Protein 6FQP (pdb70)

Radius of gyration: 20.59 Å; Cα contacts (8 Å, |Δi|>4): 79; chains: 2; bounding box: 51×32×40 Å

Solvent-accessible surface area: 9894 Å² total; per-residue (Å²): 275,52,129,60,75,113,94,6,37,93,49,0,68,80,32,0,117,141,61,39,144,104,2,140,8,50,136,127,62,62,56,91,5,15,136,84,1,168,15,56,78,122,77,0,30,69,30,3,92,46,4,56,156,159,56,20,29,66,35,20,142,119,64,69,53,101,101,120,241,217,185,163,53,126,59,77,116,71,7,20,76,56,0,106,84,31,0,109,141,62,43,164,103,2,138,8,55,154,106,59,61,60,103,3,18,111,81,1,164,13,58,75,122,79,0,30,69,31,3,89,44,4,56,159,164,45,22,76,101,36,77,87,120

Structure (mmCIF, N/CA/C/O backbone):
data_6FQP
#
_entry.id   6FQP
#
_cell.length_a   50.851
_cell.length_b   67.248
_cell.length_c   102.315
_cell.angle_alpha   90.000
_cell.angle_beta   90.000
_cell.angle_gamma   90.000
#
_symmetry.space_group_name_H-M   'P 21 21 21'
#
loop_
_entity.id
_entity.type
_entity.pdbx_description
1 polymer "DNA (5'-D(P*AP*TP*TP*GP*AP*CP*AP*GP*CP*TP*GP*TP*CP*AP*AP*T)-3')"
2 polymer 'Homeobox protein TGIF1'
3 non-polymer 'CALCIUM ION'
4 water water
#
loop_
_atom_site.group_PDB
_atom_site.id
_atom_site.type_symbol
_atom_site.label_atom_id
_atom_site.label_alt_id
_atom_site.label_comp_id
_atom_site.label_asym_id
_atom_site.label_entity_id
_atom_site.label_seq_id
_atom_site.pdbx_PDB_ins_code
_atom_site.Cartn_x
_atom_site.Cartn_y
_atom_site.Cartn_z
_atom_site.occupancy
_atom_site.B_iso_or_equiv
_atom_site.auth_seq_id
_atom_site.auth_comp_id
_atom_site.auth_asym_id
_atom_site.auth_atom_id
_atom_site.pdbx_PDB_model_num
ATOM 1021 N N . ARG C 2 21 ? -10.859 15.651 -28.128 1.00 89.76 168 ARG A N 1
ATOM 1022 C CA . ARG C 2 21 ? -10.247 15.263 -26.863 1.00 83.42 168 ARG A CA 1
ATOM 1023 C C . ARG C 2 21 ? -8.738 15.517 -26.892 0.54 85.20 168 ARG A C 1
ATOM 1024 O O . ARG C 2 21 ? -8.276 16.548 -26.404 1.00 86.00 168 ARG A O 1
ATOM 1044 N N . GLY C 2 22 ? -7.981 14.583 -27.457 1.00 87.19 169 GLY A N 1
ATOM 1045 C CA . GLY C 2 22 ? -6.539 14.695 -27.543 1.00 78.53 169 GLY A CA 1
ATOM 1046 C C . GLY C 2 22 ? -5.836 13.745 -26.582 1.00 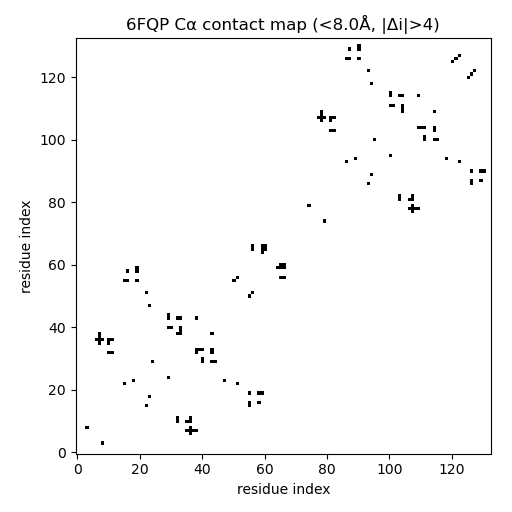72.01 169 GLY A C 1
ATOM 1047 O O . GLY C 2 22 ? -6.438 13.132 -25.697 1.00 71.86 169 GLY A O 1
ATOM 1051 N N . ASN C 2 23 ? -4.529 13.638 -26.773 1.00 67.27 170 ASN A N 1
ATOM 1052 C CA . ASN C 2 23 ? -3.697 12.760 -25.970 1.00 57.42 170 ASN A CA 1
ATOM 1053 C C . ASN C 2 23 ? -2.775 13.565 -25.061 1.00 56.62 170 ASN A C 1
ATOM 1054 O O . ASN C 2 23 ? -2.678 14.792 -25.152 1.00 54.95 170 ASN A O 1
ATOM 1065 N N . LEU C 2 24 ? -2.145 12.854 -24.124 1.00 53.28 171 LEU A N 1
ATOM 1066 C CA . LEU C 2 24 ? -1.297 13.507 -23.140 1.00 53.27 171 LEU A CA 1
ATOM 1067 C C . LEU C 2 24 ? 0.012 13.982 -23.766 1.00 50.13 171 LEU A C 1
ATOM 1068 O O . LEU C 2 24 ? 0.557 13.327 -24.658 1.00 56.16 171 LEU A O 1
ATOM 1084 N N . PRO C 2 25 ? 0.566 15.088 -23.280 1.00 45.97 172 PRO A N 1
ATOM 1085 C CA . PRO C 2 25 ? 1.808 15.598 -23.866 1.00 36.54 172 PRO A CA 1
ATOM 1086 C C . PRO C 2 25 ? 2.894 14.536 -23.871 1.00 43.69 172 PRO A C 1
ATOM 1087 O O . PRO C 2 25 ? 3.051 13.768 -22.919 1.00 48.00 172 PRO A O 1
ATOM 1098 N N . LYS C 2 26 ? 3.667 14.521 -24.952 1.00 49.17 173 LYS A N 1
ATOM 1099 C CA . LYS C 2 26 ? 4.645 13.463 -25.146 1.00 50.62 173 LYS A CA 1
ATOM 1100 C C . LYS C 2 26 ? 5.747 13.527 -24.098 1.00 45.27 173 LYS A C 1
ATOM 1101 O O . LYS C 2 26 ? 6.264 12.486 -23.681 1.00 50.79 173 LYS A O 1
ATOM 1108 N N . GLU C 2 27 ? 6.153 14.725 -23.678 1.00 41.43 174 GLU A N 1
ATOM 1109 C CA . GLU C 2 27 ? 7.146 14.795 -22.608 1.00 48.99 174 GLU A CA 1
ATOM 1110 C C . GLU C 2 27 ? 6.543 14.361 -21.271 1.00 51.79 174 GLU A C 1
ATOM 1111 O O . GLU C 2 27 ? 7.205 13.680 -20.483 1.00 46.69 174 GLU A O 1
ATOM 1118 N N . SER C 2 28 ? 5.276 14.704 -21.012 1.00 46.43 175 SER A N 1
ATOM 1119 C CA . SER C 2 28 ? 4.628 14.212 -19.801 1.00 44.19 175 SER A CA 1
ATOM 1120 C C . SER C 2 28 ? 4.647 12.696 -19.775 1.00 51.09 175 SER A C 1
ATOM 1121 O O . SER C 2 28 ? 4.971 12.073 -18.749 1.00 48.01 175 SER A O 1
ATOM 1129 N N . VAL C 2 29 ? 4.318 12.082 -20.910 1.00 39.89 176 VAL A N 1
ATOM 1130 C CA . VAL C 2 29 ? 4.234 10.635 -20.953 1.00 44.40 176 VAL A CA 1
ATOM 1131 C C . VAL C 2 29 ? 5.628 10.039 -20.932 1.00 44.92 176 VAL A C 1
ATOM 1132 O O . VAL C 2 29 ? 5.829 8.907 -20.466 1.00 45.99 176 VAL A O 1
ATOM 1145 N N . GLN C 2 30 ? 6.622 10.780 -21.413 1.00 41.67 177 GLN A N 1
ATOM 1146 C CA . GLN C 2 30 ? 7.974 10.248 -21.355 1.00 47.21 177 GLN A CA 1
ATOM 1147 C C . GLN C 2 30 ? 8.401 10.051 -19.913 1.00 46.24 177 GLN A C 1
ATOM 1148 O O . GLN C 2 30 ? 9.002 9.025 -19.567 1.00 47.74 177 GLN A O 1
ATOM 1162 N N . ILE C 2 31 ? 8.064 11.018 -19.053 1.00 43.77 178 ILE A N 1
ATOM 1163 C CA . ILE C 2 31 ? 8.454 10.971 -17.645 1.00 42.30 178 ILE A CA 1
ATOM 1164 C C . ILE C 2 31 ? 7.786 9.792 -16.958 1.00 36.70 178 ILE A C 1
ATOM 1165 O O . ILE C 2 31 ? 8.445 8.955 -16.343 1.00 37.70 178 ILE A O 1
ATOM 1181 N N . LEU C 2 32 ? 6.470 9.672 -17.114 1.00 37.03 179 LEU A N 1
ATOM 1182 C CA . LEU C 2 32 ? 5.765 8.553 -16.517 1.00 40.26 179 LEU A CA 1
ATOM 1183 C C . LEU C 2 32 ? 6.347 7.220 -16.977 1.00 41.69 179 LEU A C 1
ATOM 1184 O O . LEU C 2 32 ? 6.522 6.290 -16.168 1.00 34.33 179 LEU A O 1
ATOM 1200 N N . ARG C 2 33 ? 6.636 7.100 -18.276 1.00 40.94 180 ARG A N 1
ATOM 1201 C CA . ARG C 2 33 ? 7.178 5.851 -18.800 1.00 41.06 180 ARG A CA 1
ATOM 1202 C C . ARG C 2 33 ? 8.538 5.545 -18.176 1.00 43.77 180 ARG A C 1
ATOM 1203 O O . ARG C 2 33 ? 8.793 4.416 -17.733 1.00 42.45 180 ARG A O 1
ATOM 1217 N N . ASP C 2 34 ? 9.426 6.551 -18.114 1.00 47.64 181 ASP A N 1
ATOM 1218 C CA . ASP C 2 34 ? 10.743 6.346 -17.506 1.00 45.78 181 ASP A CA 1
ATOM 1219 C C . ASP C 2 34 ? 10.596 5.886 -16.054 1.00 42.47 181 ASP A C 1
ATOM 1220 O O . ASP C 2 34 ? 11.294 4.969 -15.604 1.00 42.57 181 ASP A O 1
ATOM 1229 N N . TRP C 2 35 ? 9.681 6.503 -15.305 1.00 39.42 182 TRP A N 1
ATOM 1230 C CA . TRP C 2 35 ? 9.488 6.115 -13.901 1.00 42.39 182 TRP A CA 1
ATOM 1231 C C . TRP C 2 35 ? 8.998 4.678 -13.802 1.00 36.18 182 TRP A C 1
ATOM 1232 O O . TRP C 2 35 ? 9.446 3.911 -12.945 1.00 32.19 182 TRP A O 1
ATOM 1253 N N . LEU C 2 36 ? 8.073 4.292 -14.684 1.00 37.62 183 LEU A N 1
ATOM 1254 C CA . LEU C 2 36 ? 7.522 2.945 -14.626 1.00 37.59 183 LEU A CA 1
ATOM 1255 C C . LEU C 2 36 ? 8.602 1.907 -14.916 1.00 43.12 183 LEU A C 1
ATOM 1256 O O . LEU C 2 36 ? 8.647 0.843 -14.286 1.00 46.03 183 LEU A O 1
ATOM 1272 N N . TYR C 2 37 ? 9.492 2.191 -15.855 1.00 42.16 184 TYR A N 1
ATOM 1273 C CA . TYR C 2 37 ? 10.564 1.234 -16.111 1.00 54.64 184 TYR A CA 1
ATOM 1274 C C . TYR C 2 37 ? 11.458 1.100 -14.879 1.00 45.92 184 TYR A C 1
ATOM 1275 O O . TYR C 2 37 ? 11.668 -0.005 -14.359 1.00 39.76 184 TYR A O 1
ATOM 1293 N N . GLU C 2 38 ? 11.931 2.233 -14.355 1.00 45.18 185 GLU A N 1
ATOM 1294 C CA . GLU C 2 38 ? 12.865 2.195 -13.236 1.00 47.61 185 GLU A CA 1
ATOM 1295 C C . GLU C 2 38 ? 12.273 1.464 -12.038 1.00 42.13 185 GLU A C 1
ATOM 1296 O O . GLU C 2 38 ? 12.986 0.722 -11.354 1.00 52.29 185 GLU A O 1
ATOM 1308 N N . HIS C 2 39 ? 10.968 1.612 -11.792 1.00 44.18 186 HIS A N 1
ATOM 1309 C CA . HIS C 2 39 ? 10.325 0.970 -10.650 1.00 43.17 186 HIS A CA 1
ATOM 1310 C C . HIS C 2 39 ? 9.453 -0.223 -11.065 1.00 46.28 186 HIS A C 1
ATOM 1311 O O . HIS C 2 39 ? 8.514 -0.585 -10.347 1.00 48.73 186 HIS A O 1
ATOM 1325 N N . ARG C 2 40 ? 9.756 -0.851 -12.200 1.00 42.77 187 ARG A N 1
ATOM 1326 C CA . ARG C 2 40 ? 8.904 -1.895 -12.777 1.00 48.83 187 ARG A CA 1
ATOM 1327 C C . ARG C 2 40 ? 8.660 -3.091 -11.850 1.00 45.04 187 ARG A C 1
ATOM 1328 O O . ARG C 2 40 ? 7.768 -3.901 -12.136 1.00 48.09 187 ARG A O 1
ATOM 1349 N N . TYR C 2 41 ? 9.455 -3.272 -10.798 1.00 51.02 188 TYR A N 1
ATOM 1350 C CA . TYR C 2 41 ? 9.257 -4.380 -9.867 1.00 58.08 188 TYR A CA 1
ATOM 1351 C C . TYR C 2 41 ? 8.461 -3.978 -8.641 1.00 50.55 188 TYR A C 1
ATOM 1352 O O . TYR C 2 41 ? 8.149 -4.835 -7.809 1.00 52.93 188 TYR A O 1
ATOM 1370 N N . ASN C 2 42 ? 8.146 -2.700 -8.505 1.00 47.67 189 ASN A N 1
ATOM 1371 C CA . ASN C 2 42 ? 7.189 -2.236 -7.536 1.00 56.36 189 ASN A CA 1
ATOM 1372 C C . ASN C 2 42 ? 6.575 -0.983 -8.156 1.00 51.17 189 ASN A C 1
ATOM 1373 O O . ASN C 2 42 ? 6.835 0.163 -7.782 1.00 50.75 189 ASN A O 1
ATOM 1384 N N . ALA C 2 43 ? 5.735 -1.209 -9.152 1.00 50.80 190 ALA A N 1
ATOM 1385 C CA . ALA C 2 43 ? 5.267 -0.137 -10.015 1.00 43.62 190 ALA A CA 1
ATOM 1386 C C . ALA C 2 43 ? 4.147 0.663 -9.388 1.00 50.08 190 ALA A C 1
ATOM 1387 O O . ALA C 2 43 ? 3.164 0.975 -10.068 1.00 42.77 190 ALA A O 1
ATOM 1394 N N . TYR C 2 44 ? 4.289 1.013 -8.103 1.00 43.83 191 TYR A N 1
ATOM 1395 C CA . TYR C 2 44 ? 3.245 1.686 -7.341 1.00 42.29 191 TYR A CA 1
ATOM 1396 C C . TYR C 2 44 ? 3.855 2.899 -6.651 1.00 44.29 191 TYR A C 1
ATOM 1397 O O . TYR C 2 44 ? 4.335 2.800 -5.522 1.00 43.70 191 TYR A O 1
ATOM 1415 N N . PRO C 2 45 ? 3.798 4.071 -7.272 1.00 42.72 192 PRO A N 1
ATOM 1416 C CA . PRO C 2 45 ? 4.392 5.243 -6.632 1.00 42.61 192 PRO A CA 1
ATOM 1417 C C . PRO C 2 45 ? 3.608 5.629 -5.388 1.00 42.95 192 PRO A C 1
ATOM 1418 O O . PRO C 2 45 ? 2.375 5.625 -5.387 1.00 41.68 192 PRO A O 1
ATOM 1429 N N . SER C 2 46 ? 4.342 6.024 -4.355 1.00 39.55 193 SER A N 1
ATOM 1430 C CA . SER C 2 46 ? 3.781 6.581 -3.138 1.00 40.42 193 SER A CA 1
ATOM 1431 C C . SER C 2 46 ? 3.108 7.920 -3.415 1.00 43.55 193 SER A C 1
ATOM 1432 O O . SER C 2 46 ? 3.339 8.558 -4.453 1.00 44.35 193 SER A O 1
ATOM 1440 N N . GLU C 2 47 ? 2.309 8.378 -2.438 1.00 38.62 194 GLU A N 1
ATOM 1441 C CA . GLU C 2 47 ? 1.635 9.671 -2.571 1.00 36.99 194 GLU A CA 1
ATOM 1442 C C . GLU C 2 47 ? 2.609 10.763 -2.952 1.00 35.54 194 GLU A C 1
ATOM 1443 O O . GLU C 2 47 ? 2.308 11.602 -3.808 1.00 36.73 194 GLU A O 1
ATOM 1455 N N . GLN C 2 48 ? 3.804 10.751 -2.360 1.00 40.84 195 GLN A N 1
ATOM 1456 C CA . GLN C 2 48 ? 4.750 11.831 -2.617 1.00 40.37 195 GLN A CA 1
ATOM 1457 C C . GLN C 2 48 ? 5.359 11.698 -3.982 1.00 40.89 195 GLN A C 1
ATOM 1458 O O . GLN C 2 48 ? 5.683 12.708 -4.627 1.00 38.66 195 GLN A O 1
ATOM 1472 N N . GLU C 2 49 ? 5.560 10.465 -4.426 1.00 41.36 196 GLU A N 1
ATOM 1473 C CA . GLU C 2 49 ? 6.066 10.271 -5.770 1.00 42.09 196 GLU A CA 1
ATOM 1474 C C . GLU C 2 49 ? 5.000 10.680 -6.783 1.00 42.17 196 GLU A C 1
ATOM 1475 O O . GLU C 2 49 ? 5.252 11.523 -7.649 1.00 39.07 196 GLU A O 1
ATOM 1487 N N . LYS C 2 50 ? 3.762 10.216 -6.602 1.00 36.11 197 LYS A N 1
ATOM 1488 C CA . LYS C 2 50 ? 2.690 10.693 -7.475 1.00 42.31 197 LYS A CA 1
ATOM 1489 C C . LYS C 2 50 ? 2.636 12.213 -7.495 1.00 41.39 197 LYS A C 1
ATOM 1490 O O . LYS C 2 50 ? 2.324 12.826 -8.521 1.00 46.20 197 LYS A O 1
ATOM 1509 N N . ALA C 2 51 ? 2.898 12.843 -6.365 1.00 32.07 198 ALA A N 1
ATOM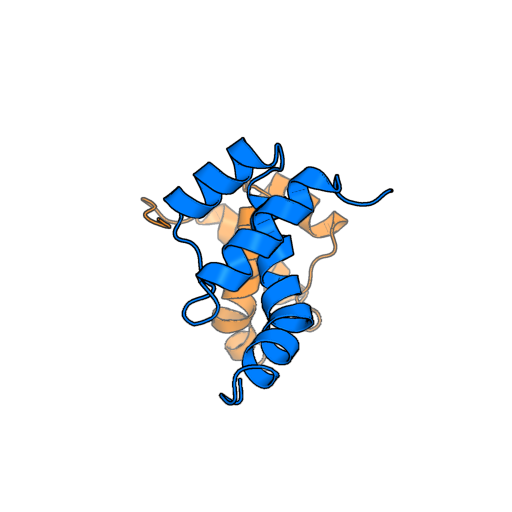 1510 C CA . ALA C 2 51 ? 2.837 14.301 -6.329 1.00 40.60 198 ALA A CA 1
ATOM 1511 C C . ALA C 2 51 ? 3.968 14.907 -7.138 1.00 33.92 198 ALA A C 1
ATOM 1512 O O . ALA C 2 51 ? 3.793 15.928 -7.811 1.00 32.58 198 ALA A O 1
ATOM 1519 N N . LEU C 2 52 ? 5.148 14.314 -7.047 1.00 31.12 199 LEU A N 1
ATOM 1520 C CA . LEU C 2 52 ? 6.277 14.801 -7.829 1.00 39.97 199 LEU A CA 1
ATOM 1521 C C . LEU C 2 52 ? 6.022 14.602 -9.318 1.00 41.66 199 LEU A C 1
ATOM 1522 O O . LEU C 2 52 ? 6.350 15.460 -10.151 1.00 34.82 199 LEU A O 1
ATOM 1538 N N . LEU C 2 53 ? 5.436 13.463 -9.663 1.00 33.12 200 LEU A N 1
ATOM 1539 C CA . LEU C 2 53 ? 5.139 13.173 -11.043 1.00 41.26 200 LEU A CA 1
ATOM 1540 C C . LEU C 2 53 ? 4.099 14.140 -11.588 1.00 42.18 200 LEU A C 1
ATOM 1541 O O . LEU C 2 53 ? 4.232 14.639 -12.720 1.00 40.88 200 LEU A O 1
ATOM 1557 N N . SER C 2 54 ? 3.048 14.403 -10.811 1.00 33.13 201 SER A N 1
ATOM 1558 C CA . SER C 2 54 ? 2.058 15.393 -11.228 1.00 35.73 201 SER A CA 1
ATOM 1559 C C . SER C 2 54 ? 2.725 16.704 -11.553 1.00 40.47 201 SER A C 1
ATOM 1560 O O . SER C 2 54 ? 2.494 17.291 -12.611 1.00 44.11 201 SER A O 1
ATOM 1568 N N . GLN C 2 55 ? 3.559 17.180 -10.636 1.00 39.99 202 GLN A N 1
ATOM 1569 C CA . GLN C 2 55 ? 4.201 18.466 -10.837 1.00 41.57 202 GLN A CA 1
ATOM 1570 C C . GLN C 2 55 ? 5.174 18.394 -11.989 1.00 41.89 202 GLN A C 1
ATOM 1571 O O . GLN C 2 55 ? 5.208 19.288 -12.841 1.00 46.60 202 GLN A O 1
ATOM 1585 N N . GLN C 2 56 ? 5.919 17.302 -12.086 1.00 39.26 203 GLN A N 1
ATOM 1586 C CA . GLN C 2 56 ? 6.862 17.211 -13.189 1.00 45.46 203 GLN A CA 1
ATOM 1587 C C . GLN C 2 56 ? 6.128 17.139 -14.515 1.00 44.19 203 GLN A C 1
ATOM 1588 O O . GLN C 2 56 ? 6.502 17.833 -15.457 1.00 46.89 203 GLN A O 1
ATOM 1602 N N . THR C 2 57 ? 5.058 16.344 -14.603 1.00 39.50 204 THR A N 1
ATOM 1603 C CA . THR C 2 57 ? 4.394 16.139 -15.891 1.00 45.02 204 THR A CA 1
ATOM 1604 C C . THR C 2 57 ? 3.365 17.220 -16.224 1.00 46.80 204 THR A C 1
ATOM 1605 O O . THR C 2 57 ? 2.809 17.193 -17.315 1.00 38.47 204 THR A O 1
ATOM 1616 N N . HIS C 2 58 ? 3.081 18.156 -15.313 1.00 46.07 205 HIS A N 1
ATOM 1617 C CA . HIS C 2 58 ? 2.000 19.129 -15.482 1.00 42.81 205 HIS A CA 1
ATOM 1618 C C . HIS C 2 58 ? 0.637 18.460 -15.648 1.00 45.93 205 HIS A C 1
ATOM 1619 O O . HIS C 2 58 ? -0.281 19.054 -16.214 1.00 46.74 205 HIS A O 1
ATOM 1633 N N . LEU C 2 59 ? 0.467 17.248 -15.135 1.00 46.50 206 LEU A N 1
ATOM 1634 C CA . LEU C 2 59 ? -0.826 16.565 -15.124 1.00 48.95 206 LEU A CA 1
ATOM 1635 C C . LEU C 2 59 ? -1.414 16.615 -13.720 1.00 42.91 206 LEU A C 1
ATOM 1636 O O . LEU C 2 59 ? -0.690 16.788 -12.744 1.00 37.90 206 LEU A O 1
ATOM 1652 N N . SER C 2 60 ? 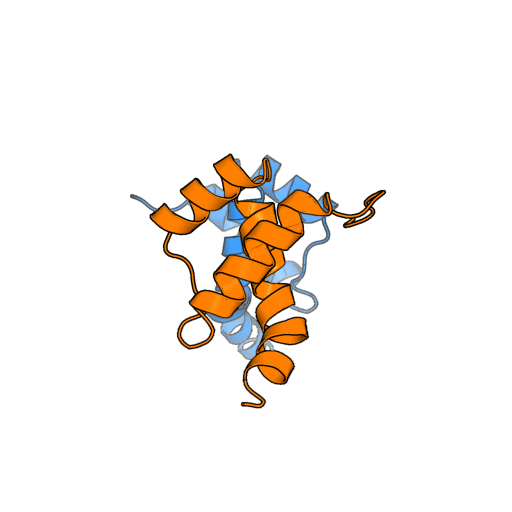-2.734 16.433 -13.626 1.00 42.19 207 SER A N 1
ATOM 1653 C CA . SER C 2 60 ? -3.370 16.294 -12.326 1.00 40.32 207 SER A CA 1
ATOM 1654 C C . SER C 2 60 ? -3.029 14.954 -11.691 1.00 41.62 207 SER A C 1
ATOM 1655 O O . SER C 2 60 ? -2.654 13.980 -12.359 1.00 40.42 207 SER A O 1
ATOM 1663 N N . THR C 2 61 ? -3.217 14.900 -10.378 1.00 36.53 208 THR A N 1
ATOM 1664 C CA . THR C 2 61 ? -3.063 13.633 -9.683 1.00 39.01 208 THR A CA 1
ATOM 1665 C C . THR C 2 61 ? -3.940 12.560 -10.312 1.00 37.04 208 THR A C 1
ATOM 1666 O O . THR C 2 61 ? -3.496 11.416 -10.501 1.00 35.43 208 THR A O 1
ATOM 1677 N N . LEU C 2 62 ? -5.200 12.894 -10.624 1.00 40.09 209 LEU A N 1
ATOM 1678 C CA . LEU C 2 62 ? -6.102 11.865 -11.130 1.00 37.64 209 LEU A CA 1
ATOM 1679 C C . LEU C 2 62 ? -5.559 11.338 -12.439 1.00 37.21 209 LEU A C 1
ATOM 1680 O O . LEU C 2 62 ? -5.578 10.127 -12.700 1.00 36.57 209 LEU A O 1
ATOM 1696 N N . GLN C 2 63 ? -5.039 12.245 -13.263 1.00 37.51 210 GLN A N 1
ATOM 1697 C CA . GLN C 2 63 ? -4.445 11.852 -14.536 1.00 45.51 210 GLN A CA 1
ATOM 1698 C C . GLN C 2 63 ? -3.275 10.913 -14.323 1.00 42.26 210 GLN A C 1
ATOM 1699 O O . GLN C 2 63 ? -3.177 9.860 -14.971 1.00 37.34 210 GLN A O 1
ATOM 1713 N N . VAL C 2 64 ? -2.405 11.249 -13.373 1.00 42.74 211 VAL A N 1
ATOM 1714 C CA . VAL C 2 64 ? -1.272 10.382 -13.082 1.00 38.63 211 VAL A CA 1
ATOM 1715 C C . VAL C 2 64 ? -1.763 9.025 -12.584 1.00 39.18 211 VAL A C 1
ATOM 1716 O O . VAL C 2 64 ? -1.304 7.972 -13.045 1.00 36.76 211 VAL A O 1
ATOM 1729 N N . CYS C 2 65 ? -2.702 9.023 -11.629 1.00 37.71 212 CYS A N 1
ATOM 1730 C CA . CYS C 2 65 ? -3.257 7.751 -11.185 1.00 39.08 212 CYS A CA 1
ATOM 1731 C C . CYS C 2 65 ? -3.809 6.959 -12.368 1.00 36.37 212 CYS A C 1
ATOM 1732 O O . CYS C 2 65 ? -3.440 5.797 -12.592 1.00 35.73 212 CYS A O 1
ATOM 1740 N N . ASN C 2 66 ? -4.652 7.583 -13.180 1.00 34.36 213 ASN A N 1
ATOM 1741 C CA . ASN C 2 66 ? -5.254 6.820 -14.260 1.00 40.64 213 ASN A CA 1
ATOM 1742 C C . ASN C 2 66 ? -4.185 6.258 -15.189 1.00 31.15 213 ASN A C 1
ATOM 1743 O O . ASN C 2 66 ? -4.274 5.107 -15.650 1.00 33.07 213 ASN A O 1
ATOM 1754 N N . TRP C 2 67 ? -3.151 7.039 -15.468 1.00 27.93 214 TRP A N 1
ATOM 1755 C CA . TRP C 2 67 ? -2.121 6.519 -16.355 1.00 33.06 214 TRP A CA 1
ATOM 1756 C C . TRP C 2 67 ? -1.492 5.271 -15.767 1.00 37.56 214 TRP A C 1
ATOM 1757 O O . TRP C 2 67 ? -1.160 4.332 -16.498 1.00 38.29 214 TRP A O 1
ATOM 1778 N N . PHE C 2 68 ? -1.319 5.233 -14.444 1.00 41.32 215 PHE A N 1
ATOM 1779 C CA . PHE C 2 68 ? -0.649 4.085 -13.848 1.00 41.95 215 PHE A CA 1
ATOM 1780 C C . PHE C 2 68 ? -1.573 2.888 -13.816 1.00 41.66 215 PHE A C 1
ATOM 1781 O O . PHE C 2 68 ? -1.134 1.756 -14.052 1.00 41.61 215 PHE A O 1
ATOM 1798 N N . ILE C 2 69 ? -2.863 3.119 -13.558 1.00 32.69 216 ILE A N 1
ATOM 1799 C CA . ILE C 2 69 ? -3.806 2.008 -13.603 1.00 40.01 216 ILE A CA 1
ATOM 1800 C C . ILE C 2 69 ? -3.854 1.393 -15.003 1.00 40.94 216 ILE A C 1
ATOM 1801 O O . ILE C 2 69 ? -3.943 0.167 -15.144 1.00 40.01 216 ILE A O 1
ATOM 1817 N N . ASN C 2 70 ? -3.798 2.226 -16.058 1.00 34.47 217 ASN A N 1
ATOM 1818 C CA . ASN C 2 70 ? -3.775 1.701 -17.440 1.00 44.40 217 ASN A CA 1
ATOM 1819 C C . ASN C 2 70 ? -2.431 1.053 -17.774 1.00 42.04 217 ASN A C 1
ATOM 1820 O O . ASN C 2 70 ? -2.381 -0.023 -18.385 1.00 38.26 217 ASN A O 1
ATOM 1831 N N . ALA C 2 71 ? -1.331 1.712 -17.397 1.00 41.51 218 ALA A N 1
ATOM 1832 C CA . ALA C 2 71 ? -0.008 1.275 -17.818 1.00 40.67 218 ALA A CA 1
ATOM 1833 C C . ALA C 2 71 ? 0.420 0.003 -17.103 1.00 43.01 218 ALA A C 1
ATOM 1834 O O . ALA C 2 71 ? 1.173 -0.794 -17.673 1.00 44.60 218 ALA A O 1
ATOM 1841 N N . ARG C 2 72 ? -0.015 -0.203 -15.856 1.00 37.44 219 ARG A N 1
ATOM 1842 C CA . ARG C 2 72 ? 0.268 -1.482 -15.215 1.00 44.28 219 ARG A CA 1
ATOM 1843 C C . ARG C 2 72 ? -0.390 -2.615 -15.981 1.00 42.02 219 ARG A C 1
ATOM 1844 O O . ARG C 2 72 ? 0.121 -3.739 -15.988 1.00 46.42 219 ARG A O 1
ATOM 1865 N N . ARG C 2 73 ? -1.511 -2.342 -16.648 1.00 49.39 220 ARG A N 1
ATOM 1866 C CA . ARG C 2 73 ? -2.153 -3.368 -17.475 1.00 47.00 220 ARG A CA 1
ATOM 1867 C C . ARG C 2 73 ? -1.559 -3.449 -18.890 1.00 41.56 220 ARG A C 1
ATOM 1868 O O . ARG C 2 73 ? -1.435 -4.546 -19.444 1.00 39.50 220 ARG A O 1
ATOM 1889 N N . ARG C 2 74 ? -1.176 -2.314 -19.488 1.00 42.64 221 ARG A N 1
ATOM 1890 C CA . ARG C 2 74 ? -0.905 -2.243 -20.924 1.00 44.43 221 ARG A CA 1
ATOM 1891 C C . ARG C 2 74 ? 0.568 -2.179 -21.288 1.00 51.27 221 ARG A C 1
ATOM 1892 O O . ARG C 2 74 ? 0.937 -2.535 -22.414 1.00 60.70 221 ARG A O 1
ATOM 1913 N N . LEU C 2 75 ? 1.410 -1.681 -20.407 1.00 54.63 222 LEU A N 1
ATOM 1914 C CA . LEU C 2 75 ? 2.831 -1.560 -20.695 1.00 48.64 222 LEU A CA 1
ATOM 1915 C C . LEU C 2 75 ? 3.676 -2.485 -19.842 1.00 49.27 222 LEU A C 1
ATOM 1916 O O . LEU C 2 75 ? 4.657 -3.052 -20.314 1.00 59.12 222 LEU A O 1
ATOM 1932 N N . LEU C 2 76 ? 3.294 -2.666 -18.601 1.00 48.18 223 LEU A N 1
ATOM 1933 C CA . LEU C 2 76 ? 4.204 -3.294 -17.652 1.00 60.24 223 LEU A CA 1
ATOM 1934 C C . LEU C 2 76 ? 4.562 -4.726 -18.016 1.00 57.91 223 LEU A C 1
ATOM 1935 O O . LEU C 2 76 ? 5.756 -5.061 -17.971 1.00 60.60 223 LEU A O 1
ATOM 1951 N N . PRO C 2 77 ? 3.617 -5.631 -18.315 1.00 51.94 224 PRO A N 1
ATOM 1952 C CA . PRO C 2 77 ? 4.024 -7.014 -18.605 1.00 55.01 224 PRO A CA 1
ATOM 1953 C C . PRO C 2 77 ? 5.047 -7.073 -19.738 1.00 63.56 224 PRO A C 1
ATOM 1954 O O . PRO C 2 77 ? 6.153 -7.594 -19.543 1.00 61.91 224 PRO A O 1
ATOM 1965 N N . ASP C 2 78 ? 4.722 -6.513 -20.911 1.00 59.01 225 ASP A N 1
ATOM 1966 C CA . ASP C 2 78 ? 5.703 -6.484 -21.997 1.00 62.82 225 ASP A CA 1
ATOM 1967 C C . ASP C 2 78 ? 7.076 -6.043 -21.499 1.00 69.32 225 ASP A C 1
ATOM 1968 O O . ASP C 2 78 ? 8.095 -6.477 -22.049 1.00 79.22 225 ASP A O 1
ATOM 1975 N N . MET C 2 79 ? 7.125 -5.170 -20.481 1.00 63.64 226 MET A N 1
ATOM 1976 C CA . MET C 2 79 ? 8.400 -4.763 -19.887 1.00 56.77 226 MET A CA 1
ATOM 1977 C C . MET C 2 79 ? 9.024 -5.893 -19.075 1.00 62.94 226 MET A C 1
ATOM 1978 O O . MET C 2 79 ? 10.223 -6.166 -19.193 1.00 62.64 226 MET A O 1
ATOM 1992 N N . LEU C 2 80 ? 8.234 -6.515 -18.186 1.00 67.46 227 LEU A N 1
ATOM 1993 C CA . LEU C 2 80 ? 8.730 -7.601 -17.340 1.00 64.32 227 LEU A CA 1
ATOM 1994 C C . LEU C 2 80 ? 8.937 -8.910 -18.087 1.00 73.04 227 LEU A C 1
ATOM 1995 O O . LEU C 2 80 ? 9.696 -9.761 -17.605 1.00 76.10 227 LEU A O 1
ATOM 2011 N N . ARG C 2 81 ? 8.316 -9.083 -19.258 1.00 67.24 228 ARG A N 1
ATOM 2012 C CA . ARG C 2 81 ? 8.600 -10.258 -20.060 1.00 63.43 228 ARG A CA 1
ATOM 2013 C C . ARG C 2 81 ? 9.985 -10.137 -20.652 1.00 70.60 228 ARG A C 1
ATOM 2014 O O . ARG C 2 81 ? 10.822 -11.042 -20.505 1.00 64.31 228 ARG A O 1
ATOM 2035 N N . LYS C 2 82 ? 10.263 -8.980 -21.260 1.00 72.49 229 LYS A N 1
ATOM 2036 C CA . LYS C 2 82 ? 11.571 -8.684 -21.823 1.00 71.75 229 LYS A CA 1
ATOM 2037 C C . LYS C 2 82 ? 12.651 -8.919 -20.766 1.00 75.29 229 LYS A C 1
ATOM 2038 O O . LYS C 2 82 ? 13.839 -9.000 -21.097 1.00 81.38 229 LYS A O 1
ATOM 2045 N N . ASP C 2 83 ? 12.232 -9.053 -19.497 0.63 73.07 230 ASP A N 1
ATOM 2046 C CA . ASP C 2 83 ? 13.102 -9.206 -18.338 0.60 72.98 230 ASP A CA 1
ATOM 2047 C C . ASP C 2 83 ? 13.249 -10.634 -17.825 1.00 76.55 230 ASP A C 1
ATOM 2048 O O . ASP C 2 83 ? 14.145 -10.887 -17.010 0.55 71.28 230 ASP A O 1
ATOM 2057 N N . GLY C 2 84 ? 12.366 -11.551 -18.217 1.00 83.43 231 GLY A N 1
ATOM 2058 C CA . GLY C 2 84 ? 12.397 -12.912 -17.706 1.00 80.88 231 GLY A CA 1
ATOM 2059 C C . GLY C 2 84 ? 11.294 -13.224 -16.708 1.00 89.14 231 GLY A C 1
ATOM 2060 O O . GLY C 2 84 ? 10.705 -14.312 -16.740 1.00 85.22 231 GLY A O 1
ATOM 2064 N N . LYS C 2 85 ? 11.015 -12.289 -15.801 1.00 96.97 232 LYS A N 1
ATOM 2065 C CA . LYS C 2 85 ? 9.950 -12.488 -14.824 1.00 97.30 232 LYS A CA 1
ATOM 2066 C C . LYS C 2 85 ? 8.583 -12.444 -15.514 1.00 99.24 232 LYS A C 1
ATOM 2067 O O . LYS C 2 85 ? 8.387 -11.751 -16.519 1.00 88.24 232 LYS A O 1
ATOM 2071 N N . ASP C 2 86 ? 7.637 -13.213 -14.980 1.00 88.35 233 ASP A N 1
ATOM 2072 C CA . ASP C 2 86 ? 6.322 -13.373 -15.602 1.00 86.69 233 ASP A CA 1
ATOM 2073 C C . ASP C 2 86 ? 5.236 -12.839 -14.676 1.00 86.56 233 ASP A C 1
ATOM 2074 O O . ASP C 2 86 ? 4.771 -13.562 -13.775 1.00 82.91 233 ASP A O 1
ATOM 2078 N N . PRO C 2 87 ? 4.780 -11.586 -14.872 1.00 83.84 234 PRO A N 1
ATOM 2079 C CA . PRO C 2 87 ? 3.770 -10.723 -14.243 1.00 75.61 234 PRO A CA 1
ATOM 2080 C C . PRO C 2 87 ? 2.702 -11.473 -13.434 1.00 79.54 234 PRO A C 1
ATOM 2081 O O . PRO C 2 87 ? 2.540 -11.201 -12.226 1.00 86.64 234 PRO A O 1
ATOM 2084 N N . LYS D 2 17 ? -4.572 9.065 5.619 0.75 80.56 164 LYS B N 1
ATOM 2085 C CA . LYS D 2 17 ? -5.691 9.055 4.680 0.75 95.38 164 LYS B CA 1
ATOM 2086 C C . LYS D 2 17 ? -6.947 8.427 5.297 0.75 85.75 164 LYS B C 1
ATOM 2087 O O . LYS D 2 17 ? -6.868 7.718 6.308 0.75 82.33 164 LYS B O 1
ATOM 2090 N N . ARG D 2 18 ? -8.089 8.690 4.645 1.00 81.13 165 ARG B N 1
ATOM 2091 C CA . ARG D 2 18 ? -9.449 8.314 5.060 1.00 70.30 165 ARG B CA 1
ATOM 2092 C C . ARG D 2 18 ? -9.692 8.332 6.573 0.40 77.09 165 ARG B C 1
ATOM 2093 O O . ARG D 2 18 ? -10.394 7.455 7.108 1.00 70.46 165 ARG B O 1
ATOM 2114 N N . ARG D 2 19 ? -9.202 9.385 7.234 1.00 83.26 166 ARG B N 1
ATOM 2115 C CA . ARG D 2 19 ? -9.208 9.518 8.699 1.00 71.68 166 ARG B CA 1
ATOM 2116 C C . ARG D 2 19 ? -10.238 10.563 9.133 0.50 74.64 166 ARG B C 1
ATOM 2117 O O . ARG D 2 19 ? -9.910 11.617 9.686 1.00 78.68 166 ARG B O 1
ATOM 2138 N N . ARG D 2 20 ? -11.508 10.249 8.916 1.00 69.73 167 ARG B N 1
ATOM 2139 C CA . ARG D 2 20 ? -12.586 11.206 9.172 1.00 77.57 167 ARG B CA 1
ATOM 2140 C C . ARG D 2 20 ? -12.801 11.423 10.679 1.00 77.83 167 ARG B C 1
ATOM 2141 O O . ARG D 2 20 ? -12.071 10.907 11.532 1.00 83.84 167 ARG B O 1
ATOM 2162 N N . ARG D 2 21 ? -13.838 12.206 11.001 1.00 67.77 168 ARG B N 1
ATOM 2163 C CA . ARG D 2 21 ? -14.426 12.275 12.336 1.00 60.51 168 ARG B CA 1
ATOM 2164 C C . ARG D 2 21 ? -15.934 12.440 12.156 1.00 62.24 168 ARG B C 1
ATOM 2165 O O . ARG D 2 21 ? -16.403 13.469 11.646 1.00 50.58 168 ARG B O 1
ATOM 2175 N N . GLY D 2 22 ? -16.691 11.423 12.543 1.00 58.66 169 GLY B N 1
ATOM 2176 C CA . GLY D 2 22 ? -18.138 11.476 12.513 1.00 52.67 169 GLY B CA 1
ATOM 2177 C C . GLY D 2 22 ? -18.742 10.605 11.420 1.00 52.97 169 GLY B C 1
ATOM 2178 O O . GLY D 2 22 ? -18.071 10.128 10.507 1.00 62.90 169 GLY B O 1
ATOM 2182 N N . ASN D 2 23 ? -20.046 10.400 11.554 1.00 49.78 170 ASN B N 1
ATOM 2183 C CA . ASN D 2 23 ? -20.848 9.613 10.639 1.00 45.55 170 ASN B CA 1
ATOM 2184 C C . ASN D 2 23 ? -21.829 10.533 9.926 1.00 48.99 170 ASN B C 1
ATOM 2185 O O . ASN D 2 23 ? -22.037 11.679 10.330 1.00 39.19 170 ASN B O 1
ATOM 2196 N N . LEU D 2 24 ? -22.432 10.032 8.849 1.00 41.08 171 LEU B N 1
ATOM 2197 C CA . LEU D 2 24 ? -23.261 10.909 8.056 1.00 42.70 171 LEU B CA 1
ATOM 2198 C C . LEU D 2 24 ? -24.544 11.163 8.826 1.00 42.37 171 LEU B C 1
ATOM 2199 O O . LEU D 2 24 ? -24.972 10.312 9.612 1.00 46.53 171 LEU B O 1
ATOM 2215 N N . PRO D 2 25 ? -25.153 12.330 8.651 1.00 44.14 172 PRO B N 1
ATOM 2216 C CA . PRO D 2 25 ? -26.402 12.638 9.374 1.00 38.88 172 PRO B CA 1
ATOM 2217 C C . PRO D 2 25 ? -27.450 11.553 9.195 1.00 41.98 172 PRO B C 1
ATOM 2218 O O . PRO D 2 25 ? -27.585 10.960 8.119 1.00 38.88 172 PRO B O 1
ATOM 2229 N N . LYS D 2 26 ? -28.210 11.309 10.268 1.00 45.25 173 LYS B N 1
ATOM 2230 C CA . LYS D 2 26 ? -29.187 10.227 10.265 1.00 42.21 173 LYS B CA 1
ATOM 2231 C C . LYS D 2 26 ? -30.253 10.463 9.214 1.00 38.89 173 LYS B C 1
ATOM 2232 O O . LYS D 2 26 ? -30.735 9.508 8.604 1.00 34.55 173 LYS B O 1
ATOM 2239 N N . GLU D 2 27 ? -30.649 11.727 9.010 1.00 38.36 174 GLU B N 1
ATOM 2240 C CA . GLU D 2 27 ? -31.631 12.056 7.984 1.00 38.47 174 GLU B CA 1
ATOM 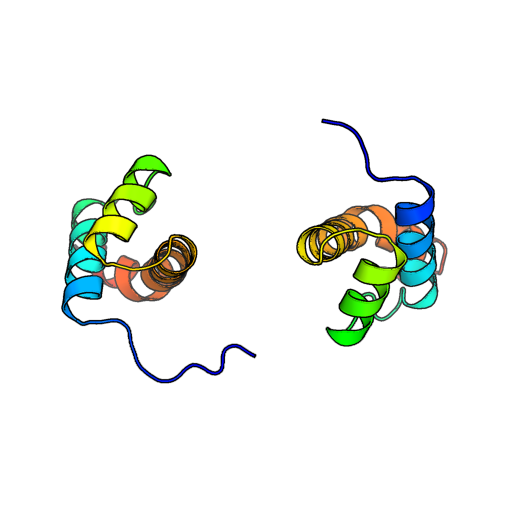2241 C C . GLU D 2 27 ? -31.054 11.878 6.587 1.00 43.81 174 GLU B C 1
ATOM 2242 O O . GLU D 2 27 ? -31.775 11.477 5.669 1.00 38.21 174 GLU B O 1
ATOM 2246 N N . SER D 2 28 ? -29.768 12.197 6.390 1.00 39.98 175 SER B N 1
ATOM 2247 C CA . SER D 2 28 ? -29.163 11.956 5.084 1.00 40.24 175 SER B CA 1
ATOM 2248 C C . SER D 2 28 ? -29.188 10.480 4.748 1.00 43.75 175 SER B C 1
ATOM 2249 O O . SER D 2 28 ? -29.495 10.088 3.607 1.00 47.29 175 SER B O 1
ATOM 2257 N N . VAL D 2 29 ? -28.876 9.643 5.733 1.00 37.58 176 VAL B N 1
ATOM 2258 C CA . VAL D 2 29 ? -28.808 8.205 5.490 1.00 45.53 176 VAL B CA 1
ATOM 2259 C C . VAL D 2 29 ? -30.205 7.614 5.358 1.00 43.39 176 VAL B C 1
ATOM 2260 O O . VAL D 2 29 ? -30.410 6.647 4.611 1.00 42.18 176 VAL B O 1
ATOM 2273 N N . GLN D 2 30 ? -31.198 8.182 6.051 1.00 39.29 177 GLN B N 1
ATOM 2274 C CA . GLN D 2 30 ? -32.554 7.655 5.906 1.00 47.82 177 GLN B CA 1
ATOM 2275 C C . GLN D 2 30 ? -33.034 7.837 4.470 1.00 45.37 177 GLN B C 1
ATOM 2276 O O . GLN D 2 30 ? -33.742 6.984 3.914 1.00 43.45 177 GLN B O 1
ATOM 2286 N N . ILE D 2 31 ? -32.661 8.953 3.859 1.00 39.37 178 ILE B N 1
ATOM 2287 C CA . ILE D 2 31 ? -33.006 9.187 2.470 1.00 43.74 178 ILE B CA 1
ATOM 2288 C C . ILE D 2 31 ? -32.326 8.158 1.581 1.00 39.04 178 ILE B C 1
ATOM 2289 O O . ILE D 2 31 ? -32.963 7.536 0.733 1.00 40.32 178 ILE B O 1
ATOM 2305 N N . LEU D 2 32 ? -31.017 7.977 1.748 1.00 37.11 179 LEU B N 1
ATOM 2306 C CA . LEU D 2 32 ? -30.280 7.016 0.920 1.00 40.22 179 LEU B CA 1
ATOM 2307 C C . LEU D 2 32 ? -30.849 5.613 1.079 1.00 38.73 179 LEU B C 1
ATOM 2308 O O . LEU D 2 32 ? -31.076 4.889 0.094 1.00 37.01 179 LEU B O 1
ATOM 2324 N N . ARG D 2 33 ? -31.122 5.235 2.313 1.00 37.41 180 ARG B N 1
ATOM 2325 C CA . ARG D 2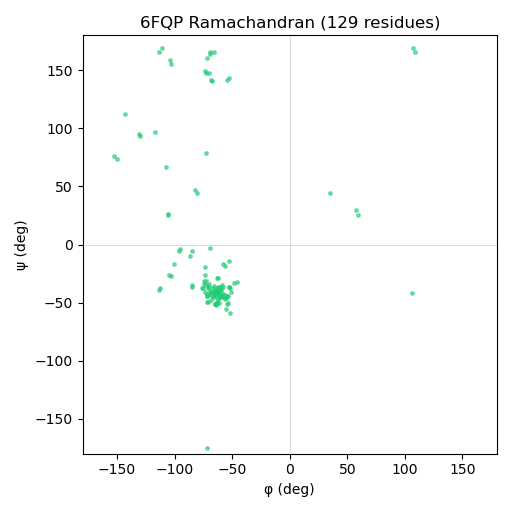 33 ? -31.670 3.922 2.607 1.00 44.65 180 ARG B CA 1
ATOM 2326 C C . ARG D 2 33 ? -33.066 3.766 1.985 1.00 43.31 180 ARG B C 1
ATOM 2327 O O . ARG D 2 33 ? -33.402 2.707 1.428 1.00 38.66 180 ARG B O 1
ATOM 2348 N N . ASP D 2 34 ? -33.908 4.804 2.076 1.00 39.54 181 ASP B N 1
ATOM 2349 C CA . ASP D 2 34 ? -35.227 4.697 1.455 1.00 38.44 181 ASP B CA 1
ATOM 2350 C C . ASP D 2 34 ? -35.086 4.484 -0.037 1.00 42.54 181 ASP B C 1
ATOM 2351 O O . ASP D 2 34 ? -35.734 3.609 -0.615 1.00 38.53 181 ASP B O 1
ATOM 2360 N N . TRP D 2 35 ? -34.205 5.259 -0.679 1.00 39.07 182 TRP B N 1
ATOM 2361 C CA . TRP D 2 35 ? -34.051 5.147 -2.118 1.00 38.67 182 TRP B CA 1
ATOM 2362 C C . TRP D 2 35 ? -33.524 3.775 -2.478 1.00 41.26 182 TRP B C 1
ATOM 2363 O O . TRP D 2 35 ? -33.957 3.171 -3.470 1.00 38.14 182 TRP B O 1
ATOM 2384 N N . LEU D 2 36 ? -32.574 3.275 -1.677 1.00 44.71 183 LEU B N 1
ATOM 2385 C CA . LEU D 2 36 ? -31.983 1.967 -1.941 1.00 44.52 183 LEU B CA 1
ATOM 2386 C C . LEU D 2 36 ? -33.037 0.886 -1.821 1.00 41.48 183 LEU B C 1
ATOM 2387 O O . LEU D 2 36 ? -33.098 -0.041 -2.641 1.00 40.07 183 LEU B O 1
ATOM 2403 N N . TYR D 2 37 ? -33.897 1.012 -0.815 1.00 41.21 184 TYR B N 1
ATOM 2404 C CA . TYR D 2 37 ? -34.964 0.040 -0.638 1.00 50.77 184 TYR B CA 1
ATOM 2405 C C . TYR D 2 37 ? -35.936 0.094 -1.811 1.00 45.33 184 TYR B C 1
ATOM 2406 O O . TYR D 2 37 ? -36.208 -0.924 -2.453 1.00 52.33 184 TYR B O 1
ATOM 2424 N N . GLU D 2 38 ? -36.420 1.288 -2.150 1.00 41.96 185 GLU B N 1
ATOM 2425 C CA . GLU D 2 38 ? -37.345 1.404 -3.275 1.00 45.02 185 GLU B CA 1
ATOM 2426 C C . GLU D 2 38 ? -36.736 0.897 -4.578 1.00 46.12 185 GLU B C 1
ATOM 2427 O O . GLU D 2 38 ? -37.448 0.335 -5.417 1.00 44.95 185 GLU B O 1
ATOM 2439 N N . HIS D 2 39 ? -35.439 1.091 -4.788 1.00 45.57 186 HIS B N 1
ATOM 2440 C CA . HIS D 2 39 ? -34.819 0.668 -6.031 1.00 40.67 186 HIS B CA 1
ATOM 2441 C C . HIS D 2 39 ? -33.963 -0.577 -5.835 1.00 41.77 186 HIS B C 1
ATOM 2442 O O . HIS D 2 39 ? -33.040 -0.835 -6.618 1.00 43.19 186 HIS B O 1
ATOM 2456 N N . ARG D 2 40 ? -34.293 -1.378 -4.818 1.00 37.27 187 ARG B N 1
ATOM 2457 C CA . ARG D 2 40 ? -33.475 -2.528 -4.449 1.00 44.09 187 ARG B C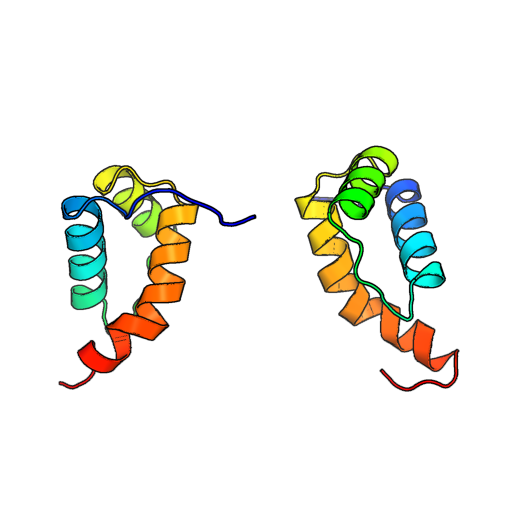A 1
ATOM 2458 C C . ARG D 2 40 ? -33.244 -3.529 -5.585 1.00 45.96 187 ARG B C 1
ATOM 2459 O O . ARG D 2 40 ? -32.319 -4.337 -5.484 1.00 53.90 187 ARG B O 1
ATOM 2480 N N . TYR D 2 41 ? -34.039 -3.526 -6.651 1.00 47.65 188 TYR B N 1
ATOM 2481 C CA . TYR D 2 41 ? -33.791 -4.453 -7.759 1.00 48.12 188 TYR B CA 1
ATOM 2482 C C . TYR D 2 41 ? -32.967 -3.825 -8.865 1.00 44.98 188 TYR B C 1
ATOM 2483 O O . TYR D 2 41 ? -32.614 -4.508 -9.835 1.00 49.04 188 TYR B O 1
ATOM 2501 N N . ASN D 2 42 ? -32.658 -2.545 -8.747 1.00 43.35 189 ASN B N 1
ATOM 2502 C CA . ASN D 2 42 ? -31.695 -1.912 -9.626 1.00 44.16 189 ASN B CA 1
ATOM 2503 C C . ASN D 2 42 ? -31.098 -0.758 -8.818 1.00 47.54 189 ASN B C 1
ATOM 2504 O O . ASN D 2 42 ? -31.475 0.411 -8.981 1.00 45.19 189 ASN B O 1
ATOM 2515 N N . ALA D 2 43 ? -30.200 -1.119 -7.896 1.00 40.84 190 ALA B N 1
ATOM 2516 C CA . ALA D 2 43 ? -29.708 -0.203 -6.878 1.00 43.33 190 ALA B CA 1
ATOM 2517 C C . ALA D 2 43 ? -28.593 0.687 -7.415 1.00 44.81 190 ALA B C 1
ATOM 2518 O O . ALA D 2 43 ? -27.536 0.835 -6.777 1.00 46.38 190 ALA B O 1
ATOM 2525 N N . TYR D 2 44 ? -28.813 1.266 -8.591 1.00 37.34 191 TYR B N 1
ATOM 2526 C CA . TYR D 2 44 ? -27.822 2.101 -9.264 1.00 38.88 191 TYR B CA 1
ATOM 2527 C C . TYR D 2 44 ? -28.467 3.413 -9.700 1.00 44.30 191 TYR B C 1
ATOM 2528 O O . TYR D 2 44 ? -29.132 3.472 -10.751 1.00 44.05 191 TYR B O 1
ATOM 2546 N N . PRO D 2 45 ? -28.348 4.469 -8.902 1.00 44.60 192 PRO B N 1
ATOM 2547 C CA . PRO D 2 45 ? -28.986 5.723 -9.297 1.00 51.15 192 PRO B CA 1
ATOM 2548 C C . PRO D 2 45 ? -28.280 6.298 -10.518 1.00 51.44 192 PRO B C 1
ATOM 2549 O O . PRO D 2 45 ? -27.070 6.158 -10.683 1.00 51.01 192 PRO B O 1
ATOM 2560 N N . SER D 2 46 ? -29.063 6.870 -11.419 1.00 49.24 193 SER B N 1
ATOM 2561 C CA . SER D 2 46 ? -28.479 7.564 -12.547 1.00 44.16 193 SER B CA 1
ATOM 2562 C C . SER D 2 46 ? -27.800 8.831 -12.083 1.00 44.76 193 SER B C 1
ATOM 2563 O O . SER D 2 46 ? -28.021 9.326 -10.980 1.00 42.61 193 SER B O 1
ATOM 2571 N N . GLU D 2 47 ? -26.989 9.381 -12.973 1.00 47.33 194 GLU B N 1
ATOM 2572 C CA . GLU D 2 47 ? -26.316 10.641 -12.692 1.00 47.72 194 GLU B CA 1
ATOM 2573 C C . GLU D 2 47 ? -27.353 11.671 -12.273 1.00 39.71 194 GLU B C 1
ATOM 2574 O O . GLU D 2 47 ? -27.136 12.458 -11.352 1.00 45.86 194 GLU B O 1
ATOM 2586 N N . GLN D 2 48 ? -28.525 11.632 -12.885 1.00 45.08 195 GLN B N 1
ATOM 2587 C CA . GLN D 2 48 ? -29.543 12.608 -12.513 1.00 42.19 195 GLN B CA 1
ATOM 2588 C C . GLN D 2 48 ? -30.108 12.285 -11.142 1.00 40.17 195 GLN B C 1
ATOM 2589 O O . GLN D 2 48 ? -30.424 13.186 -10.363 1.00 36.38 195 GLN B O 1
ATOM 2598 N N . GLU D 2 49 ? -30.227 11.009 -10.811 1.00 40.84 196 GLU B N 1
ATOM 2599 C CA . GLU D 2 49 ? -30.669 10.665 -9.468 1.00 43.78 196 GLU B CA 1
ATOM 2600 C C . GLU D 2 49 ? -29.578 10.949 -8.424 1.00 45.19 196 GLU B C 1
ATOM 2601 O O . GLU D 2 49 ? -29.853 11.516 -7.369 1.00 41.69 196 GLU B O 1
ATOM 2613 N N . LYS D 2 50 ? -28.325 1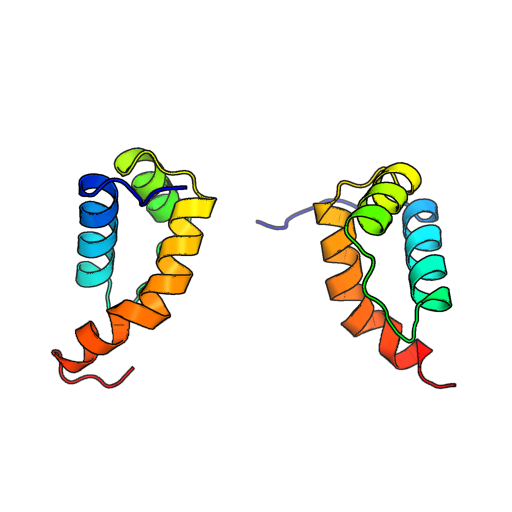0.585 -8.695 1.00 48.17 197 LYS B N 1
ATOM 2614 C CA . LYS D 2 50 ? -27.263 10.952 -7.767 1.00 41.80 197 LYS B CA 1
ATOM 2615 C C . LYS D 2 50 ? -27.289 12.439 -7.462 1.00 42.89 197 LYS B C 1
ATOM 2616 O O . LYS D 2 50 ? -27.041 12.850 -6.331 1.00 40.48 197 LYS B O 1
ATOM 2635 N N . ALA D 2 51 ? -27.594 13.270 -8.449 1.00 41.05 198 ALA B N 1
ATOM 2636 C CA . ALA D 2 51 ? -27.579 14.708 -8.192 1.00 39.63 198 ALA B CA 1
ATOM 2637 C C . ALA D 2 51 ? -28.709 15.109 -7.271 1.00 46.26 198 ALA B C 1
ATOM 2638 O O . ALA D 2 51 ? -28.509 15.905 -6.339 1.00 42.74 198 ALA B O 1
ATOM 2645 N N . LEU D 2 52 ? -29.898 14.536 -7.494 1.00 45.60 199 LEU B N 1
ATOM 2646 C CA . LEU D 2 52 ? -31.043 14.843 -6.639 1.00 44.11 199 LEU B CA 1
ATOM 2647 C C . LEU D 2 52 ? -30.775 14.448 -5.202 1.00 40.89 199 LEU B C 1
ATOM 2648 O O . LEU D 2 52 ? -31.101 15.191 -4.263 1.00 41.29 199 LEU B O 1
ATOM 2664 N N . LEU D 2 53 ? -30.186 13.267 -5.016 1.00 35.34 200 LEU B N 1
ATOM 2665 C CA . LEU D 2 53 ? -29.953 12.732 -3.690 1.00 44.67 200 LEU B CA 1
ATOM 2666 C C . LEU D 2 53 ? -28.943 13.588 -2.942 1.00 42.45 200 LEU B C 1
ATOM 2667 O O . LEU D 2 53 ? -29.143 13.953 -1.768 1.00 37.10 200 LEU B O 1
ATOM 2683 N N . SER D 2 54 ? -27.869 13.937 -3.631 1.00 35.20 201 SER B N 1
ATOM 2684 C CA . SER D 2 54 ? -26.875 14.844 -3.091 1.00 36.83 201 SER B CA 1
ATOM 2685 C C . SER D 2 54 ? -27.517 16.131 -2.614 1.00 40.36 201 SER B C 1
ATOM 2686 O O . SER D 2 54 ? -27.187 16.634 -1.532 1.00 40.38 201 SER B O 1
ATOM 2694 N N . GLN D 2 55 ? -28.434 16.695 -3.409 1.00 35.98 202 GLN B N 1
ATOM 2695 C CA . GLN D 2 55 ? -29.068 17.937 -2.975 1.00 42.64 202 GLN B CA 1
ATOM 2696 C C . GLN D 2 55 ? -29.920 17.682 -1.744 1.00 42.45 202 GLN B C 1
ATOM 2697 O O . GLN D 2 55 ? -29.958 18.513 -0.834 1.00 49.08 202 GLN B O 1
ATOM 2707 N N . GLN D 2 56 ? -30.591 16.524 -1.699 1.00 41.44 203 GLN B N 1
ATOM 2708 C CA . GLN D 2 56 ? -31.482 16.168 -0.592 1.00 41.18 203 GLN B CA 1
ATOM 2709 C C . GLN D 2 56 ? -30.704 15.850 0.666 1.00 45.57 203 GLN B C 1
ATOM 2710 O O . GLN D 2 56 ? -31.102 16.236 1.760 1.00 47.38 203 GLN B O 1
ATOM 2724 N N . THR D 2 57 ? -29.612 15.120 0.536 1.00 47.38 204 THR B N 1
ATOM 2725 C CA . THR D 2 57 ? -28.848 14.678 1.683 1.00 39.32 204 THR B CA 1
ATOM 2726 C C . THR D 2 57 ? -27.823 15.705 2.142 1.00 39.53 204 THR B C 1
ATOM 2727 O O . THR D 2 57 ? -27.286 15.568 3.246 1.00 43.19 204 THR B O 1
ATOM 2738 N N . HIS D 2 58 ? -27.597 16.757 1.358 1.00 41.72 205 HIS B N 1
ATOM 2739 C CA . HIS D 2 58 ? -26.518 17.715 1.599 1.00 41.62 205 HIS B CA 1
ATOM 2740 C C . HIS D 2 58 ? -25.155 17.042 1.633 1.00 40.31 205 HIS B C 1
ATOM 2741 O O . HIS D 2 58 ? -24.253 17.479 2.348 1.00 52.88 205 HIS B O 1
ATOM 2755 N N . LEU D 2 59 ? -25.017 15.957 0.889 1.00 37.76 206 LEU B N 1
ATOM 2756 C CA . LEU D 2 59 ? -23.747 15.297 0.670 1.00 32.01 206 LEU B CA 1
ATOM 2757 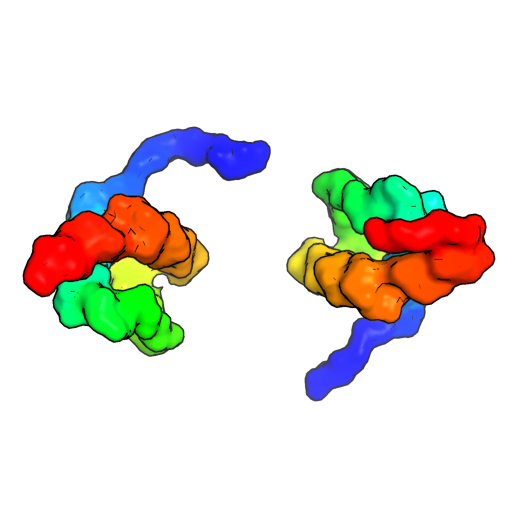C C . LEU D 2 59 ? -23.212 15.624 -0.708 1.00 44.87 206 LEU B C 1
ATOM 2758 O O . LEU D 2 59 ? -23.962 15.927 -1.645 1.00 41.78 206 LEU B O 1
ATOM 2774 N N . SER D 2 60 ? -21.901 15.520 -0.838 1.00 37.72 207 SER B N 1
ATOM 2775 C CA . SER D 2 60 ? -21.324 15.615 -2.159 1.00 44.19 207 SER B CA 1
ATOM 2776 C C . SER D 2 60 ? -21.702 14.383 -2.962 1.00 43.44 207 SER B C 1
ATOM 2777 O O . SER D 2 60 ? -22.147 13.357 -2.419 1.00 36.00 207 SER B O 1
ATOM 2785 N N . THR D 2 61 ? -21.528 14.505 -4.275 1.00 39.13 208 THR B N 1
ATOM 2786 C CA . THR D 2 61 ? -21.714 13.374 -5.176 1.00 36.65 208 THR B CA 1
ATOM 2787 C C . THR D 2 61 ? -20.837 12.209 -4.768 1.00 34.87 208 THR B C 1
ATOM 2788 O O . THR D 2 61 ? -21.273 11.047 -4.768 1.00 37.14 208 THR B O 1
ATOM 2799 N N . LEU D 2 62 ? -19.564 12.494 -4.491 1.00 33.75 209 LEU B N 1
ATOM 2800 C CA . LEU D 2 62 ? -18.638 11.422 -4.168 1.00 39.14 209 LEU B CA 1
ATOM 2801 C C . LEU D 2 62 ? -19.087 10.712 -2.902 1.00 35.03 209 LEU B C 1
ATOM 2802 O O . LEU D 2 62 ? -19.053 9.478 -2.824 1.00 33.66 209 LEU B O 1
ATOM 2818 N N . GLN D 2 63 ? -19.563 11.477 -1.918 1.00 34.02 210 GLN B N 1
ATOM 2819 C CA . GLN D 2 63 ? -20.127 10.867 -0.713 1.00 36.49 210 GLN B CA 1
ATOM 2820 C C . GLN D 2 63 ? -21.289 9.958 -1.057 1.00 38.30 210 GLN B C 1
ATOM 2821 O O . GLN D 2 63 ? -21.368 8.825 -0.556 1.00 38.48 210 GLN B O 1
ATOM 2835 N N . VAL D 2 64 ? -22.180 10.410 -1.949 1.00 38.37 211 VAL B N 1
ATOM 2836 C CA . VAL D 2 64 ? -23.304 9.564 -2.355 1.00 36.76 211 VAL B CA 1
ATOM 2837 C C . VAL D 2 64 ? -22.802 8.282 -3.020 1.00 36.38 211 VAL B C 1
ATOM 2838 O O . VAL D 2 64 ? -23.232 7.172 -2.676 1.00 34.38 211 VAL B O 1
ATOM 2851 N N . CYS D 2 65 ? -21.897 8.413 -3.994 1.00 33.05 212 CYS B N 1
ATOM 2852 C CA . CYS D 2 65 ? -21.382 7.215 -4.653 1.00 37.98 212 CYS B CA 1
ATOM 2853 C C . CYS D 2 65 ? -20.799 6.267 -3.613 1.00 40.03 212 CYS B C 1
ATOM 2854 O O . CYS D 2 65 ? -21.052 5.054 -3.634 1.00 37.31 212 CYS B O 1
ATOM 2862 N N . ASN D 2 66 ? -19.997 6.798 -2.690 1.00 35.47 213 ASN B N 1
ATOM 2863 C CA . ASN D 2 66 ? -19.361 5.902 -1.739 1.00 37.60 213 ASN B CA 1
ATOM 2864 C C . ASN D 2 66 ? -20.411 5.206 -0.903 1.00 33.51 213 ASN B C 1
ATOM 2865 O O . ASN D 2 66 ? -20.335 3.991 -0.664 1.00 32.37 213 ASN B O 1
ATOM 2876 N N . TRP D 2 67 ? -21.443 5.936 -0.494 1.00 34.65 214 TRP B N 1
ATOM 2877 C CA . TRP D 2 67 ? -22.448 5.276 0.319 1.00 36.57 214 TRP B CA 1
ATOM 2878 C C . TRP D 2 67 ? -23.043 4.115 -0.455 1.00 37.76 214 TRP B C 1
ATOM 2879 O O . TRP D 2 67 ? -23.249 3.031 0.103 1.00 36.87 214 TRP B O 1
ATOM 2900 N N . PHE D 2 68 ? -23.230 4.286 -1.769 1.00 32.30 215 PHE B N 1
ATOM 2901 C CA . PHE D 2 68 ? -23.924 3.247 -2.520 1.00 34.77 215 PHE B CA 1
ATOM 2902 C C . PHE D 2 68 ? -23.013 2.057 -2.766 1.00 35.86 215 PHE B C 1
ATOM 2903 O O . PHE D 2 68 ? -23.466 0.908 -2.689 1.00 38.38 215 PHE B O 1
ATOM 2920 N N . ILE D 2 69 ? -21.721 2.300 -3.021 1.00 31.54 216 ILE B N 1
ATOM 2921 C CA . ILE D 2 69 ? -20.787 1.182 -3.126 1.00 33.85 216 ILE B CA 1
ATOM 2922 C C . ILE D 2 69 ? -20.748 0.402 -1.818 1.00 43.24 216 ILE B C 1
ATOM 2923 O O . ILE D 2 69 ? -20.635 -0.830 -1.822 1.00 46.35 216 ILE B O 1
ATOM 2939 N N . ASN D 2 70 ? -20.789 1.098 -0.673 1.00 35.76 217 ASN B N 1
ATOM 2940 C CA . ASN D 2 70 ? -20.786 0.353 0.582 1.00 47.22 217 ASN B CA 1
ATOM 2941 C C . ASN D 2 70 ? -22.139 -0.300 0.810 1.00 41.13 217 ASN B C 1
ATOM 2942 O O . ASN D 2 70 ? -22.218 -1.461 1.237 1.00 39.65 217 ASN B O 1
ATOM 2953 N N . ALA D 2 71 ? -23.219 0.418 0.502 1.00 39.17 218 ALA B N 1
ATOM 2954 C CA . ALA D 2 71 ? -24.536 -0.075 0.887 1.00 40.72 218 ALA B CA 1
ATOM 2955 C C . ALA D 2 71 ? -24.924 -1.296 0.074 1.00 42.80 218 ALA B C 1
ATOM 2956 O O . ALA D 2 71 ? -25.574 -2.205 0.595 1.00 46.53 218 ALA B O 1
ATOM 2963 N N . ARG D 2 72 ? -24.512 -1.354 -1.191 1.00 41.31 219 ARG B N 1
ATOM 2964 C CA . ARG D 2 72 ? -24.800 -2.535 -1.997 1.00 46.07 219 ARG B CA 1
ATOM 2965 C C . ARG D 2 72 ? -24.125 -3.782 -1.425 1.00 46.15 219 ARG B C 1
ATOM 2966 O O . ARG D 2 72 ? -24.621 -4.896 -1.619 1.00 45.82 219 ARG B O 1
ATOM 2987 N N . ARG D 2 73 ? -22.985 -3.630 -0.745 1.00 44.83 220 ARG B N 1
ATOM 2988 C CA . ARG D 2 73 ? -22.363 -4.765 -0.064 1.00 49.35 220 ARG B CA 1
ATOM 2989 C C . ARG D 2 73 ? -22.926 -5.006 1.339 1.00 51.92 220 ARG B C 1
ATOM 2990 O O . ARG D 2 73 ? -23.007 -6.158 1.786 1.00 48.83 220 ARG B O 1
ATOM 3011 N N . ARG D 2 74 ? -23.296 -3.945 2.056 1.00 42.76 221 ARG B N 1
ATOM 3012 C CA . ARG D 2 74 ? -23.603 -4.071 3.467 1.00 46.15 221 ARG B CA 1
ATOM 3013 C C . ARG D 2 74 ? -25.089 -4.069 3.752 1.00 52.08 221 ARG B C 1
ATOM 3014 O O . ARG D 2 74 ? -25.503 -4.649 4.755 1.00 47.20 221 ARG B O 1
ATOM 3035 N N . LEU D 2 75 ? -25.913 -3.448 2.907 1.00 55.34 222 LEU B N 1
ATOM 3036 C CA . LEU D 2 75 ? -27.344 -3.346 3.171 1.00 48.46 222 LEU B CA 1
ATOM 3037 C C . LEU D 2 75 ? -28.208 -4.108 2.197 1.00 51.18 222 LEU B C 1
ATOM 3038 O O . LEU D 2 75 ? -29.241 -4.661 2.594 1.00 52.89 222 LEU B O 1
ATOM 3054 N N . LEU D 2 76 ? -27.841 -4.087 0.926 1.00 50.11 223 LEU B N 1
ATOM 3055 C CA . LEU D 2 76 ? -28.740 -4.599 -0.107 1.00 49.20 223 LEU B CA 1
ATOM 3056 C C . LEU D 2 76 ? -29.018 -6.085 0.072 1.00 49.93 223 LEU B C 1
ATOM 3057 O O . LEU D 2 76 ? -30.200 -6.469 0.093 1.00 54.06 223 LEU B O 1
ATOM 3073 N N . PRO D 2 77 ? -28.014 -6.964 0.236 1.00 48.34 224 PRO B N 1
ATOM 3074 C CA . PRO D 2 77 ? -28.298 -8.406 0.332 1.00 52.93 224 PRO B CA 1
ATOM 3075 C C . PRO D 2 77 ? -29.362 -8.728 1.374 1.00 61.99 224 PRO B C 1
ATOM 3076 O O . PRO D 2 77 ? -30.396 -9.309 1.020 1.00 67.01 224 PRO B O 1
ATOM 3087 N N . ASP D 2 78 ? -29.131 -8.360 2.645 1.00 54.69 225 ASP B N 1
ATOM 3088 C CA . ASP D 2 78 ? -30.158 -8.531 3.680 1.00 57.09 225 ASP B CA 1
ATOM 3089 C C . ASP D 2 78 ? -31.515 -7.993 3.235 1.00 61.98 225 ASP B C 1
ATOM 3090 O O . ASP D 2 78 ? -32.556 -8.545 3.613 1.00 61.26 225 ASP B O 1
ATOM 3097 N N . MET D 2 79 ? -31.532 -6.920 2.431 1.00 63.19 226 MET B N 1
ATOM 3098 C CA . MET D 2 79 ? -32.804 -6.384 1.945 1.00 60.41 226 MET B CA 1
ATOM 3099 C C . MET D 2 79 ? -33.459 -7.350 0.976 1.00 54.91 226 MET B C 1
ATOM 3100 O O . MET D 2 79 ? -34.677 -7.552 1.022 1.00 63.03 226 MET B O 1
ATOM 3114 N N . LEU D 2 80 ? -32.672 -7.926 0.070 1.00 58.27 227 LEU B N 1
ATOM 3115 C CA . LEU D 2 80 ? -33.167 -8.855 -0.942 1.00 62.95 227 LEU B CA 1
ATOM 3116 C C . LEU D 2 80 ? -33.625 -10.186 -0.352 1.00 69.30 227 LEU B C 1
ATOM 3117 O O . LEU D 2 80 ? -33.996 -11.074 -1.148 1.00 66.17 227 LEU B O 1
ATOM 3133 N N . ARG D 2 81 ? -33.474 -10.382 0.974 1.00 70.05 228 ARG B N 1
ATOM 3134 C CA . ARG D 2 81 ? -34.124 -11.476 1.718 1.00 68.90 228 ARG B CA 1
ATOM 3135 C C . ARG D 2 81 ? -35.617 -11.159 1.842 1.00 70.13 228 ARG B C 1
ATOM 3136 O O . ARG D 2 81 ? -36.113 -10.703 2.881 1.00 70.11 228 ARG B O 1
ATOM 3140 N N . LYS D 2 82 ? -36.345 -11.411 0.749 1.00 70.29 229 LYS B N 1
ATOM 3141 C CA . LYS D 2 82 ? -37.792 -11.156 0.668 1.00 74.19 229 LYS B CA 1
ATOM 3142 C C . LYS D 2 82 ? -38.457 -12.122 -0.337 1.00 73.86 229 LYS B C 1
ATOM 3143 O O . LYS D 2 82 ? -38.025 -12.241 -1.507 1.00 76.47 229 LYS B O 1
#

Secondary structure (DSSP, 8-state):
-----HHHHHHHHHHHHHTTTS----HHHHHHHHHHHT--HHHHHHHHHHHHHHTHHHHHHTTS---/-----S---HHHHHHHHHHHHHTTTS----HHHHHHHHHHHT--HHHHHHHHHHHHHHTHHHHT--

Foldseek 3Di:
DDDADPVLVVVLVVLCLVCLVPNDDDPVVLVVSCVVSVHDSVVSVVVSVVCNVVPNQVSVVVVVDGD/DPPDPDDQDPQLVVLLVVLCLVCLVPNDDDPVRLVVSCVVRVHDSVVSVVVSVVCVVVPSVVSVPD

Nearest PDB structures (foldseek):
  6fqp-assembly1_B  TM=1.015E+00  e=4.438E-10  Homo sapiens
  6fqp-assembly1_A  TM=1.012E+00  e=1.519E-08  Homo sapiens
  6fqq-assembly1_B  TM=9.992E-01  e=1.613E-08  Homo sapiens
  4xrm-assembly1_A  TM=9.265E-01  e=4.641E-05  Homo sapiens
  5zjt-assembly1_B  TM=9.472E-01  e=5.092E-04  Drosophila melanogaster

Sequence (133 aa):
RGNLPKESVQILRDWLYEHRYNAYPSEQEKALLSQQTHLSTLQVCNWFINARRRLLPDMLRKDGKDPKRRRRGNLPKESVQILRDWLYEHRYNAYPSEQEKALLSQQTHLSTLQVCNWFINARRRLLPDMLRK

B-factor: mean 53.19, std 13.77, range [23.84, 117.63]